Protein AF-A0A376G3B7-F1 (afdb_monomer_lite)

Secondary structure (DSSP, 8-state):
--HHHHHHHHHHHHHHHHHHHHHHHHHHHHHHH--S---HHHHHHHHHHHHHHHHHHHHHHHHHHHHHHHHHHHHT-

Structure (mmCIF, N/CA/C/O backbone):
data_AF-A0A376G3B7-F1
#
_entry.id   AF-A0A376G3B7-F1
#
loop_
_atom_site.group_PDB
_atom_site.id
_atom_site.type_symbol
_atom_site.label_atom_id
_atom_site.label_alt_id
_atom_site.label_comp_id
_atom_site.label_asym_id
_atom_site.label_entity_id
_atom_site.label_seq_id
_atom_site.pdbx_PDB_ins_code
_atom_site.Cartn_x
_atom_site.Cartn_y
_atom_site.Cartn_z
_atom_site.occupancy
_atom_site.B_iso_or_equiv
_atom_site.auth_seq_id
_atom_site.auth_comp_id
_atom_site.auth_asym_id
_atom_site.auth_atom_id
_atom_site.pdbx_PDB_model_num
ATOM 1 N N . MET A 1 1 ? -29.019 2.280 6.479 1.00 51.44 1 MET A N 1
ATOM 2 C CA . MET A 1 1 ? -27.787 1.451 6.506 1.00 51.44 1 MET A CA 1
ATOM 3 C C . MET A 1 1 ? -27.314 1.286 7.951 1.00 51.44 1 MET A C 1
ATOM 5 O O . MET A 1 1 ? -27.083 2.284 8.619 1.00 51.44 1 MET A O 1
ATOM 9 N N . SER A 1 2 ? -27.216 0.058 8.472 1.00 55.25 2 SER A N 1
ATOM 10 C CA . SER A 1 2 ? -26.819 -0.182 9.873 1.00 55.25 2 SER A CA 1
ATOM 11 C C . SER A 1 2 ? -25.361 0.229 10.121 1.00 55.25 2 SER A C 1
ATOM 13 O O . SER A 1 2 ? -24.472 -0.185 9.376 1.00 55.25 2 SER A O 1
ATOM 15 N N . LYS A 1 3 ? -25.084 0.964 11.213 1.00 61.00 3 LYS A N 1
ATOM 16 C CA . LYS A 1 3 ? -23.723 1.356 11.658 1.00 61.00 3 LYS A CA 1
ATOM 17 C C . LYS A 1 3 ? -22.749 0.165 11.748 1.00 61.00 3 LYS A C 1
ATOM 19 O O . LYS A 1 3 ? -21.539 0.343 11.675 1.00 61.00 3 LYS A O 1
ATOM 24 N N . LYS A 1 4 ? -23.258 -1.067 11.917 1.00 62.75 4 LYS A N 1
ATOM 25 C CA . LYS A 1 4 ? -22.457 -2.310 11.915 1.00 62.75 4 LYS A CA 1
ATOM 26 C C . LYS A 1 4 ? -21.916 -2.655 10.520 1.00 62.75 4 LYS A C 1
ATOM 28 O O . LYS A 1 4 ? -20.783 -3.108 10.413 1.00 62.75 4 LYS A O 1
ATOM 33 N N . SER A 1 5 ? -22.705 -2.404 9.476 1.00 70.12 5 SER A N 1
ATOM 34 C CA . SER A 1 5 ? -22.332 -2.676 8.085 1.00 70.12 5 SER A CA 1
ATOM 35 C C . SER A 1 5 ? -21.230 -1.733 7.607 1.00 70.12 5 SER A C 1
ATOM 37 O O . SER A 1 5 ? -20.279 -2.184 6.985 1.00 70.12 5 SER A O 1
ATOM 39 N N . ILE A 1 6 ? -21.322 -0.446 7.961 1.00 76.44 6 ILE A N 1
ATOM 40 C CA . ILE A 1 6 ? -20.357 0.587 7.547 1.00 76.44 6 ILE A CA 1
ATOM 41 C C . ILE A 1 6 ? -18.956 0.292 8.106 1.00 76.44 6 ILE A C 1
ATOM 43 O O . ILE A 1 6 ? -17.977 0.358 7.369 1.00 76.44 6 ILE A O 1
ATOM 47 N N . ASN A 1 7 ? -18.857 -0.112 9.378 1.00 76.38 7 ASN A N 1
ATOM 48 C CA . ASN A 1 7 ? -17.569 -0.443 9.995 1.00 76.38 7 ASN A CA 1
ATOM 49 C C . ASN A 1 7 ? -16.909 -1.682 9.365 1.00 76.38 7 ASN A C 1
ATOM 51 O O . ASN A 1 7 ? -15.702 -1.704 9.144 1.00 76.38 7 ASN A O 1
ATOM 55 N N . ASN A 1 8 ? -17.700 -2.712 9.044 1.00 80.19 8 ASN A N 1
ATOM 56 C CA . ASN A 1 8 ? -17.173 -3.913 8.394 1.00 80.19 8 ASN A CA 1
ATOM 57 C C . ASN A 1 8 ? -16.681 -3.614 6.969 1.00 80.19 8 ASN A C 1
ATOM 59 O O . ASN A 1 8 ? -15.661 -4.150 6.547 1.00 80.19 8 ASN A O 1
ATOM 63 N N . THR A 1 9 ? -17.377 -2.733 6.244 1.00 85.31 9 THR A N 1
ATOM 64 C CA . THR A 1 9 ? -16.927 -2.256 4.932 1.00 85.31 9 THR A CA 1
ATOM 65 C C . THR A 1 9 ? -15.632 -1.459 5.053 1.00 85.31 9 THR A C 1
ATOM 67 O O . THR A 1 9 ? -14.682 -1.785 4.358 1.00 85.31 9 THR A O 1
ATOM 70 N N . LEU A 1 10 ? -15.544 -0.494 5.976 1.00 84.50 10 LEU A N 1
ATOM 71 C CA . LEU A 1 10 ? -14.325 0.297 6.209 1.00 84.50 10 LEU A CA 1
ATOM 72 C C . LEU A 1 10 ? -13.107 -0.573 6.539 1.00 84.50 10 LEU A C 1
ATOM 74 O O . LEU A 1 10 ? -12.029 -0.356 5.992 1.00 84.50 10 LEU A O 1
ATOM 78 N N . PHE A 1 11 ? -13.287 -1.587 7.385 1.00 87.12 11 PHE A N 1
ATOM 79 C CA . PHE A 1 11 ? -12.221 -2.526 7.729 1.00 87.12 11 PHE A CA 1
ATOM 80 C C . PHE A 1 11 ? -11.742 -3.324 6.507 1.00 87.12 11 PHE A C 1
ATOM 82 O O . PHE A 1 11 ? -10.540 -3.426 6.263 1.00 87.12 11 PHE A O 1
ATOM 89 N N . LYS A 1 12 ? -12.678 -3.834 5.691 1.00 89.19 12 LYS A N 1
ATOM 90 C CA . LYS A 1 12 ? -12.358 -4.517 4.427 1.00 89.19 12 LYS A CA 1
ATOM 91 C C . LYS A 1 12 ? -11.674 -3.583 3.426 1.00 89.19 12 LYS A C 1
ATOM 93 O O . LYS A 1 12 ? -10.732 -4.011 2.769 1.00 89.19 12 LYS A O 1
ATOM 98 N N . THR A 1 13 ? -12.098 -2.322 3.338 1.00 90.19 13 THR A N 1
ATOM 99 C CA . THR A 1 13 ? -11.470 -1.310 2.476 1.00 90.19 13 THR A CA 1
ATOM 100 C C . THR A 1 13 ? -10.035 -1.021 2.907 1.00 90.19 13 THR A C 1
ATOM 102 O O . THR A 1 13 ? -9.156 -0.978 2.053 1.00 90.19 13 THR A O 1
ATOM 105 N N . GLY A 1 14 ? -9.769 -0.880 4.211 1.00 89.50 14 GLY A N 1
ATOM 106 C CA . GLY A 1 14 ? -8.410 -0.688 4.731 1.00 89.50 14 GLY A CA 1
ATOM 107 C C . GLY A 1 14 ? -7.481 -1.852 4.376 1.00 89.50 14 GLY A C 1
ATOM 108 O O . GLY A 1 14 ? -6.408 -1.633 3.822 1.00 89.50 14 GLY A O 1
ATOM 109 N N . ILE A 1 15 ? -7.931 -3.094 4.599 1.00 91.69 15 ILE A N 1
ATOM 110 C CA . ILE A 1 15 ? -7.180 -4.298 4.197 1.00 91.69 15 ILE A CA 1
ATOM 111 C C . ILE A 1 15 ? -6.961 -4.320 2.681 1.00 91.69 15 ILE A C 1
ATOM 113 O O . ILE A 1 15 ? -5.843 -4.550 2.232 1.00 91.69 15 ILE A O 1
ATOM 117 N N . GLY A 1 16 ? -8.001 -4.037 1.894 1.00 93.44 16 GLY A N 1
ATOM 118 C CA . GLY A 1 16 ? -7.914 -4.007 0.435 1.00 93.44 16 GLY A CA 1
ATOM 119 C C . GLY A 1 16 ? -6.894 -2.990 -0.080 1.00 93.44 16 GLY A C 1
ATOM 120 O O . GLY A 1 16 ? -6.114 -3.314 -0.969 1.00 93.44 16 GLY A O 1
ATOM 121 N N . LEU A 1 17 ? -6.847 -1.791 0.509 1.00 93.06 17 LEU A N 1
ATOM 122 C CA . LEU A 1 17 ? -5.868 -0.756 0.160 1.00 93.06 17 LEU A CA 1
ATOM 123 C C . LEU A 1 17 ? -4.435 -1.167 0.512 1.00 93.06 17 LEU A C 1
ATOM 125 O O . LEU A 1 17 ? -3.523 -0.934 -0.279 1.00 93.06 17 LEU A O 1
ATOM 129 N N . ILE A 1 18 ? -4.236 -1.815 1.662 1.00 93.38 18 ILE A N 1
ATOM 130 C CA . ILE A 1 18 ? -2.924 -2.341 2.059 1.00 93.38 18 ILE A CA 1
ATOM 131 C C . ILE A 1 18 ? -2.479 -3.438 1.083 1.00 93.38 18 ILE A C 1
ATOM 133 O O . ILE A 1 18 ? -1.365 -3.383 0.566 1.00 93.38 18 ILE A O 1
ATOM 137 N N . SER A 1 19 ? -3.353 -4.400 0.770 1.00 94.06 19 SER A N 1
ATOM 138 C CA . SER A 1 19 ? -3.061 -5.452 -0.211 1.00 94.06 19 SER A CA 1
ATOM 139 C C . SER A 1 19 ? -2.758 -4.880 -1.598 1.00 94.06 19 SER A C 1
ATOM 141 O O . SER A 1 19 ? -1.820 -5.329 -2.253 1.00 94.06 19 SER A O 1
ATOM 143 N N . LEU A 1 20 ? -3.506 -3.863 -2.035 1.00 93.62 20 LEU A N 1
ATOM 144 C CA . LEU A 1 20 ? -3.264 -3.182 -3.305 1.00 93.62 20 LEU A CA 1
ATOM 145 C C . LEU A 1 20 ? -1.896 -2.489 -3.325 1.00 93.62 20 LEU A C 1
ATOM 147 O O . LEU A 1 20 ? -1.169 -2.620 -4.305 1.00 93.62 20 LEU A O 1
ATOM 151 N N . SER A 1 21 ? -1.516 -1.806 -2.242 1.00 93.88 21 SER A N 1
ATOM 152 C CA . SER A 1 21 ? -0.193 -1.183 -2.117 1.00 93.88 21 SER A CA 1
ATOM 153 C C . SER A 1 21 ? 0.939 -2.214 -2.223 1.00 93.88 21 SER A C 1
ATOM 155 O O . SER A 1 21 ? 1.905 -1.990 -2.953 1.00 93.88 21 SER A O 1
ATOM 157 N N . ILE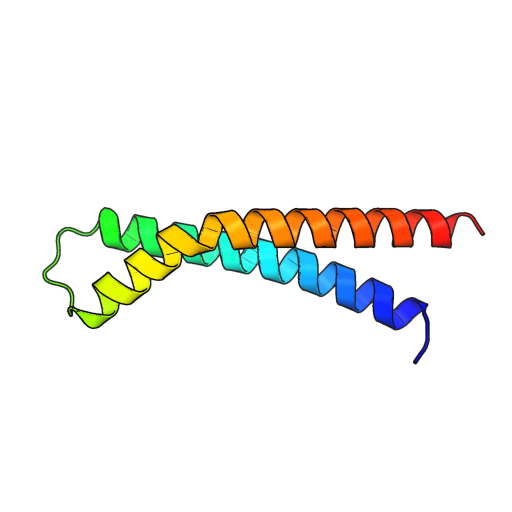 A 1 22 ? 0.790 -3.382 -1.585 1.00 93.81 22 ILE A N 1
ATOM 158 C CA . ILE A 1 22 ? 1.762 -4.483 -1.688 1.00 93.81 22 ILE A CA 1
ATOM 159 C C . ILE A 1 22 ? 1.890 -4.962 -3.141 1.00 93.81 22 ILE A C 1
ATOM 161 O O . ILE A 1 22 ? 3.005 -5.134 -3.632 1.00 93.81 22 ILE A O 1
ATOM 165 N N . LEU A 1 23 ? 0.775 -5.132 -3.859 1.00 94.88 23 LEU A N 1
ATOM 166 C CA . LEU A 1 23 ? 0.804 -5.520 -5.274 1.00 94.88 23 LEU A CA 1
ATOM 167 C C . LEU A 1 23 ? 1.489 -4.463 -6.148 1.00 94.88 23 LEU A C 1
ATOM 169 O O . LEU A 1 23 ? 2.301 -4.815 -7.001 1.00 94.88 23 LEU A O 1
ATOM 173 N N . MET A 1 24 ? 1.205 -3.178 -5.918 1.00 93.00 24 MET A N 1
ATOM 174 C CA . MET A 1 24 ? 1.857 -2.075 -6.632 1.00 93.00 24 MET A CA 1
ATOM 175 C C . MET A 1 24 ? 3.369 -2.066 -6.392 1.00 93.00 24 MET A C 1
ATOM 177 O O . MET A 1 24 ? 4.135 -1.865 -7.332 1.00 93.00 24 MET A O 1
ATOM 181 N N . PHE A 1 25 ? 3.799 -2.333 -5.159 1.00 93.00 25 PHE A N 1
ATOM 182 C CA . PHE A 1 25 ? 5.211 -2.411 -4.803 1.00 93.00 25 PHE A CA 1
ATOM 183 C C . PHE A 1 25 ? 5.920 -3.591 -5.471 1.00 93.00 25 PHE A C 1
ATOM 185 O O . PHE A 1 25 ? 6.966 -3.408 -6.092 1.00 93.00 25 PHE A O 1
ATOM 192 N N . ILE A 1 26 ? 5.326 -4.788 -5.408 1.00 93.62 26 ILE A N 1
ATOM 193 C CA . ILE A 1 26 ? 5.869 -5.988 -6.061 1.00 93.62 26 ILE A CA 1
ATOM 194 C C . ILE A 1 26 ? 5.979 -5.761 -7.570 1.00 93.62 26 ILE A C 1
ATOM 196 O O . ILE A 1 26 ? 7.016 -6.060 -8.156 1.00 93.62 26 ILE A O 1
ATOM 200 N N . TYR A 1 27 ? 4.942 -5.197 -8.193 1.00 91.94 27 TYR A N 1
ATOM 201 C CA . TYR A 1 27 ? 4.947 -4.893 -9.622 1.00 91.94 27 TYR A CA 1
ATOM 202 C C . TYR A 1 27 ? 6.054 -3.898 -9.996 1.00 91.94 27 TYR A C 1
ATOM 204 O O . TYR A 1 27 ? 6.789 -4.119 -10.959 1.00 91.94 27 TYR A O 1
ATOM 212 N N . ALA A 1 28 ? 6.210 -2.826 -9.217 1.00 89.94 28 ALA A N 1
ATOM 213 C CA . ALA A 1 28 ? 7.246 -1.828 -9.448 1.00 89.94 28 ALA A CA 1
ATOM 214 C C . ALA A 1 28 ? 8.662 -2.422 -9.314 1.00 89.94 28 ALA A C 1
ATOM 216 O O . ALA A 1 28 ? 9.507 -2.187 -10.176 1.00 89.94 28 ALA A O 1
ATOM 217 N N . ILE A 1 29 ? 8.908 -3.252 -8.291 1.00 90.69 29 ILE A N 1
ATOM 218 C CA . ILE A 1 29 ? 10.188 -3.959 -8.118 1.00 90.69 29 ILE A CA 1
ATOM 219 C C . ILE A 1 29 ? 10.434 -4.949 -9.256 1.00 90.69 29 ILE A C 1
ATOM 221 O O . ILE A 1 29 ? 11.548 -5.012 -9.772 1.00 90.69 29 ILE A O 1
ATOM 225 N N . ALA A 1 30 ? 9.417 -5.715 -9.655 1.00 90.62 30 ALA A N 1
ATOM 226 C CA . ALA A 1 30 ? 9.535 -6.686 -10.736 1.00 90.62 30 ALA A CA 1
ATOM 227 C C . ALA A 1 30 ? 9.953 -5.998 -12.042 1.00 90.62 30 ALA A C 1
ATOM 229 O O . ALA A 1 30 ? 10.911 -6.436 -12.675 1.00 90.62 30 ALA A O 1
ATOM 230 N N . MET A 1 31 ? 9.310 -4.875 -12.377 1.00 88.94 31 MET A N 1
ATOM 231 C CA . MET A 1 31 ? 9.663 -4.055 -13.540 1.00 88.94 31 MET A CA 1
ATOM 232 C C . MET A 1 31 ? 11.071 -3.454 -13.438 1.00 88.94 31 MET A C 1
ATOM 234 O O . MET A 1 31 ? 11.784 -3.422 -14.437 1.00 88.94 31 MET A O 1
ATOM 238 N N . PHE A 1 32 ? 11.503 -3.023 -12.248 1.00 84.31 32 PHE A N 1
A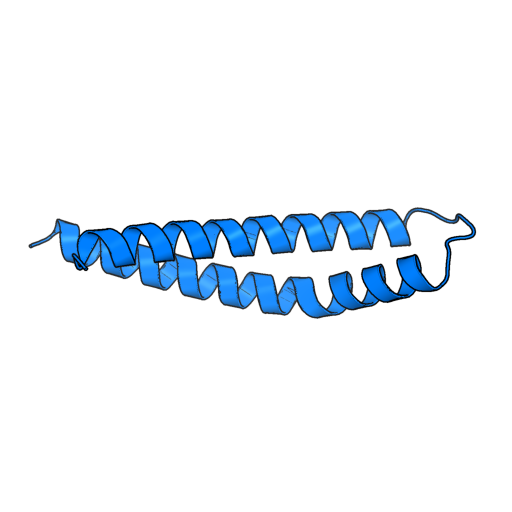TOM 239 C CA . PHE A 1 32 ? 12.851 -2.480 -12.034 1.00 84.31 32 PHE A CA 1
ATOM 240 C C . PHE A 1 32 ? 13.948 -3.555 -12.123 1.00 84.31 32 PHE A C 1
ATOM 242 O O . PHE A 1 32 ? 15.046 -3.306 -12.618 1.00 84.31 32 PHE A O 1
ATOM 249 N N . SER A 1 33 ? 13.657 -4.766 -11.643 1.00 86.06 33 SER A N 1
ATOM 250 C CA . SER A 1 33 ? 14.575 -5.908 -11.686 1.00 86.06 33 SER A CA 1
ATOM 251 C C . SER A 1 33 ? 14.694 -6.487 -13.094 1.00 86.06 33 SER A C 1
ATOM 253 O O . SER A 1 33 ? 15.765 -6.933 -13.516 1.00 86.06 33 SER A O 1
ATOM 255 N N . SER A 1 34 ? 13.606 -6.446 -13.855 1.00 83.56 34 SER A N 1
ATOM 256 C CA . SER A 1 34 ? 13.592 -6.940 -15.213 1.00 83.56 34 SER A CA 1
ATOM 257 C C . SER A 1 34 ? 14.281 -5.962 -16.174 1.00 83.56 34 SER A C 1
ATOM 259 O O . SER A 1 34 ? 13.785 -4.876 -16.446 1.00 83.56 34 SER A O 1
ATOM 261 N N . ARG A 1 35 ? 15.434 -6.349 -16.732 1.00 70.88 35 ARG A N 1
ATOM 262 C CA . ARG A 1 35 ? 16.224 -5.532 -17.683 1.00 70.88 35 ARG A CA 1
ATOM 263 C C . ARG A 1 35 ? 15.760 -5.645 -19.147 1.00 70.88 35 ARG A C 1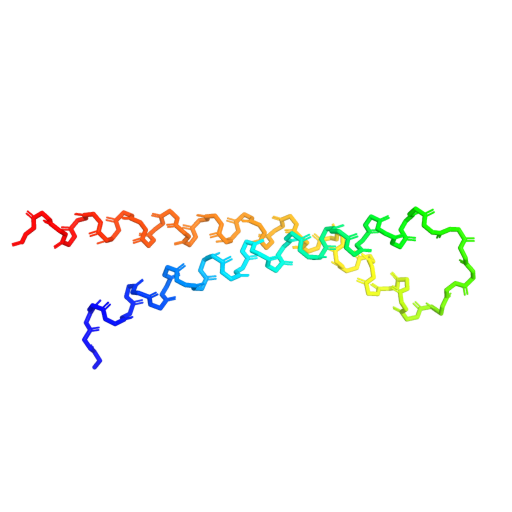
ATOM 265 O O . ARG A 1 35 ? 16.540 -5.421 -20.068 1.00 70.88 35 ARG A O 1
ATOM 272 N N . GLY A 1 36 ? 14.516 -6.061 -19.368 1.00 72.50 36 GLY A N 1
ATOM 273 C CA . GLY A 1 36 ? 13.935 -6.246 -20.698 1.00 72.50 36 GLY A CA 1
ATOM 274 C C . GLY A 1 36 ? 13.580 -4.931 -21.398 1.00 72.50 36 GLY A C 1
ATOM 275 O O . GLY A 1 36 ? 13.446 -3.881 -20.773 1.00 72.50 36 GLY A O 1
ATOM 276 N N . ASN A 1 37 ? 13.389 -4.994 -22.718 1.00 79.44 37 ASN A N 1
ATOM 277 C CA . ASN A 1 37 ? 12.875 -3.870 -23.497 1.00 79.44 37 ASN A CA 1
ATOM 278 C C . ASN A 1 37 ? 11.346 -3.801 -23.347 1.00 79.44 37 ASN A C 1
ATOM 280 O O . ASN A 1 37 ? 10.600 -4.406 -24.118 1.00 79.44 37 ASN A O 1
ATOM 284 N N . TYR A 1 38 ? 10.882 -3.128 -22.295 1.00 83.12 38 TYR A N 1
ATOM 285 C CA . TYR A 1 38 ? 9.459 -2.979 -22.006 1.00 83.12 38 TYR A CA 1
ATOM 286 C C . TYR A 1 38 ? 8.830 -1.845 -22.806 1.00 83.12 38 TYR A C 1
ATOM 288 O O . TYR A 1 38 ? 9.447 -0.819 -23.089 1.00 83.12 38 TYR A O 1
ATOM 296 N N . ASN A 1 39 ? 7.547 -2.009 -23.127 1.00 87.12 39 ASN A N 1
ATOM 297 C CA . ASN A 1 39 ? 6.774 -0.946 -23.751 1.00 87.12 39 ASN A CA 1
ATOM 298 C C . ASN A 1 39 ? 6.751 0.297 -22.838 1.00 87.12 39 ASN A C 1
ATOM 300 O O . ASN A 1 39 ? 6.588 0.179 -21.621 1.00 87.12 39 ASN A O 1
ATOM 304 N N . LYS A 1 40 ? 6.835 1.497 -23.427 1.00 87.38 40 LYS A N 1
ATOM 305 C CA . LYS A 1 40 ? 6.831 2.787 -22.709 1.00 87.38 40 LYS A CA 1
ATOM 306 C C . LYS A 1 40 ? 5.638 2.933 -21.758 1.00 87.38 40 LYS A C 1
ATOM 308 O O . LYS A 1 40 ? 5.759 3.561 -20.711 1.00 87.38 40 LYS A O 1
ATOM 313 N N . PHE A 1 41 ? 4.498 2.332 -22.104 1.00 88.06 41 PHE A N 1
ATOM 314 C CA . PHE A 1 41 ? 3.327 2.279 -21.228 1.00 88.06 41 PHE A CA 1
ATOM 315 C C . PHE A 1 41 ? 3.603 1.509 -19.932 1.00 88.06 41 PHE A C 1
ATOM 317 O O . PHE A 1 41 ? 3.332 2.031 -18.857 1.00 88.06 41 PHE A O 1
ATOM 324 N N . ALA A 1 42 ? 4.186 0.311 -20.010 1.00 88.06 42 ALA A N 1
ATOM 325 C CA . ALA A 1 42 ? 4.465 -0.510 -18.832 1.00 88.06 42 ALA A CA 1
ATOM 326 C C . ALA A 1 42 ? 5.433 0.192 -17.865 1.00 88.06 42 ALA A C 1
ATOM 328 O O . ALA A 1 42 ? 5.222 0.152 -16.654 1.00 88.06 42 ALA A O 1
ATOM 329 N N . ILE A 1 43 ? 6.431 0.898 -18.410 1.00 88.62 43 ILE A N 1
ATOM 330 C CA . ILE A 1 43 ? 7.379 1.712 -17.636 1.00 88.62 43 ILE A CA 1
ATOM 33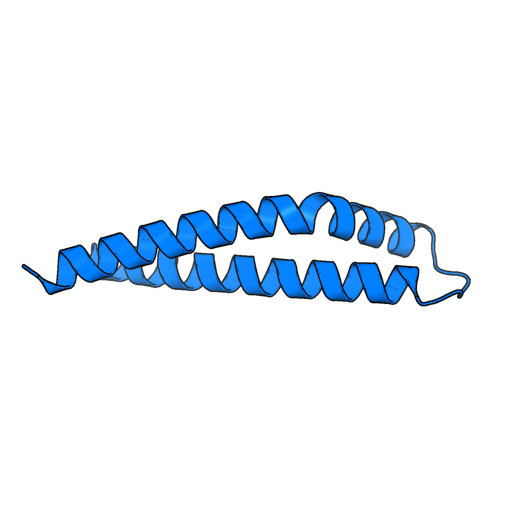1 C C . ILE A 1 43 ? 6.638 2.832 -16.891 1.00 88.62 43 ILE A C 1
ATOM 333 O O . ILE A 1 43 ? 6.752 2.925 -15.671 1.00 88.62 43 ILE A O 1
ATOM 337 N N . LYS A 1 44 ? 5.789 3.611 -17.578 1.00 91.31 44 LYS A N 1
ATOM 338 C CA . LYS A 1 44 ? 4.993 4.672 -16.934 1.00 91.31 44 LYS A CA 1
ATOM 339 C C . LYS A 1 44 ? 4.054 4.145 -15.846 1.00 91.31 44 LYS A C 1
ATOM 341 O O . LYS A 1 44 ? 3.946 4.765 -14.793 1.00 91.31 44 LYS A O 1
ATOM 346 N N . ILE A 1 45 ? 3.387 3.006 -16.068 1.00 91.00 45 ILE A N 1
ATOM 347 C CA . ILE A 1 45 ? 2.568 2.373 -15.020 1.00 91.00 45 ILE A CA 1
ATOM 348 C C . ILE A 1 45 ? 3.448 2.013 -13.815 1.00 91.00 45 ILE A C 1
ATOM 350 O O . ILE A 1 45 ? 3.045 2.265 -12.685 1.00 91.00 45 ILE A O 1
ATOM 354 N N . SER A 1 46 ? 4.646 1.462 -14.035 1.00 90.25 46 SER A N 1
ATOM 355 C CA . SER A 1 46 ? 5.542 1.077 -12.938 1.00 90.25 46 SER A CA 1
ATOM 356 C C . SER A 1 46 ? 6.031 2.274 -12.115 1.00 90.25 46 SER A C 1
ATOM 358 O O . SER A 1 46 ? 6.049 2.193 -10.889 1.00 90.25 46 SER A O 1
ATOM 360 N N . GLU A 1 47 ? 6.322 3.409 -12.758 1.00 90.50 47 GLU A N 1
ATOM 361 C CA . GLU A 1 47 ? 6.674 4.663 -12.079 1.00 90.50 47 GLU A CA 1
ATOM 362 C C . GLU A 1 47 ? 5.510 5.183 -11.230 1.00 90.50 47 GLU A C 1
ATOM 364 O O . GLU A 1 47 ? 5.695 5.522 -10.063 1.00 90.50 47 GLU A O 1
ATOM 369 N N . ILE A 1 48 ? 4.288 5.175 -11.775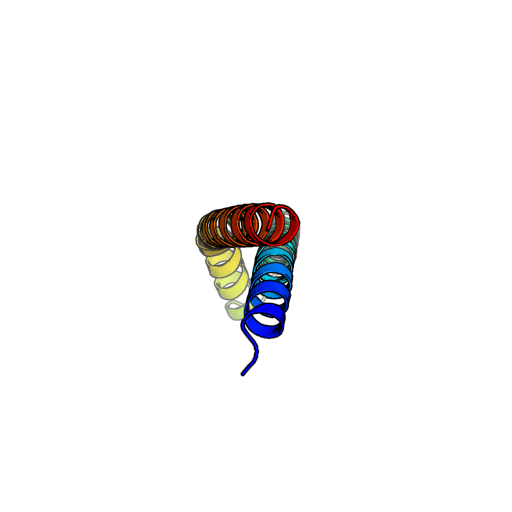 1.00 91.94 48 ILE A N 1
ATOM 370 C CA . ILE A 1 48 ? 3.072 5.532 -11.029 1.00 91.94 48 ILE A CA 1
ATOM 371 C C . ILE A 1 48 ? 2.905 4.589 -9.834 1.00 91.94 48 ILE A C 1
ATOM 373 O O . ILE A 1 48 ? 2.672 5.045 -8.717 1.00 91.94 48 ILE A O 1
ATOM 377 N N . CYS A 1 49 ? 3.079 3.281 -10.027 1.00 92.06 49 CYS A N 1
ATOM 378 C CA . CYS A 1 49 ? 3.021 2.322 -8.931 1.00 92.06 49 CYS A CA 1
ATOM 379 C C . CYS A 1 49 ? 4.043 2.648 -7.830 1.00 92.06 49 CYS A C 1
ATOM 381 O O . CYS A 1 49 ? 3.676 2.647 -6.659 1.00 92.06 49 CYS A O 1
ATOM 383 N N . LEU A 1 50 ? 5.279 3.002 -8.187 1.00 90.19 50 LEU A N 1
ATOM 384 C CA . LEU A 1 50 ? 6.357 3.320 -7.243 1.00 90.19 50 LEU A CA 1
ATOM 385 C C . LEU A 1 50 ? 6.182 4.685 -6.551 1.00 90.19 50 LEU A C 1
ATOM 387 O O . LEU A 1 50 ? 6.632 4.866 -5.425 1.00 90.19 50 LEU A O 1
ATOM 391 N N . VAL A 1 51 ? 5.490 5.645 -7.163 1.00 92.50 51 VAL A N 1
ATOM 392 C CA . VAL A 1 51 ? 5.162 6.922 -6.504 1.00 92.50 51 VAL A CA 1
ATOM 393 C C . VAL A 1 51 ? 3.956 6.768 -5.575 1.00 92.50 51 VAL A C 1
ATOM 395 O O . VAL A 1 51 ? 3.967 7.264 -4.450 1.00 92.50 51 VAL A O 1
ATOM 398 N N . PHE A 1 52 ? 2.915 6.058 -6.015 1.00 91.94 52 PHE A N 1
ATOM 399 C CA . PHE A 1 52 ? 1.646 5.981 -5.292 1.00 91.94 52 PHE A CA 1
ATOM 400 C C . PHE A 1 52 ? 1.564 4.849 -4.262 1.00 91.94 52 PHE A C 1
ATOM 402 O O . PHE A 1 52 ? 0.730 4.947 -3.361 1.00 91.94 52 PHE A O 1
ATOM 409 N N . TRP A 1 53 ? 2.408 3.809 -4.319 1.00 92.94 53 TRP A N 1
ATOM 410 C CA . TRP A 1 53 ? 2.325 2.701 -3.352 1.00 92.94 53 TRP A CA 1
ATOM 411 C C . TRP A 1 53 ? 2.446 3.182 -1.900 1.00 92.94 53 TRP A C 1
ATOM 413 O O . TRP A 1 53 ? 1.659 2.748 -1.062 1.00 92.94 53 TRP A O 1
ATOM 423 N N . PHE A 1 54 ? 3.381 4.094 -1.605 1.00 89.94 54 PHE A N 1
ATOM 424 C CA . PHE A 1 54 ? 3.676 4.544 -0.246 1.00 89.94 54 PHE A CA 1
ATOM 425 C C . PHE A 1 54 ? 2.566 5.445 0.326 1.00 89.94 54 PHE A C 1
ATOM 427 O O . PHE A 1 54 ? 2.070 5.143 1.413 1.00 89.94 54 PHE A O 1
ATOM 434 N N . PRO A 1 55 ? 2.064 6.469 -0.398 1.00 92.94 55 PRO A N 1
ATOM 435 C CA . PRO A 1 55 ? 0.860 7.193 0.012 1.00 92.94 55 PRO A CA 1
ATOM 436 C C . PRO A 1 55 ? -0.357 6.281 0.220 1.00 92.94 55 PRO A C 1
ATOM 438 O O . PRO A 1 55 ? -1.061 6.417 1.220 1.00 92.94 55 PRO A O 1
ATOM 441 N N . ILE A 1 56 ? -0.594 5.323 -0.686 1.00 92.44 56 ILE A N 1
ATOM 442 C CA . ILE A 1 56 ? -1.719 4.379 -0.577 1.00 92.44 56 ILE A CA 1
ATOM 443 C C . ILE A 1 56 ? -1.556 3.476 0.651 1.00 92.44 56 ILE A C 1
ATOM 445 O O . ILE A 1 56 ? -2.539 3.227 1.350 1.00 92.44 56 ILE A O 1
ATOM 449 N N . LEU A 1 57 ? -0.331 3.036 0.958 1.00 92.31 57 LEU A N 1
ATOM 450 C CA . LEU A 1 57 ? -0.024 2.260 2.162 1.00 92.31 57 LEU A CA 1
ATOM 451 C C . LEU A 1 57 ? -0.401 3.045 3.422 1.00 92.31 57 LEU A C 1
ATOM 453 O O . LEU A 1 57 ? -1.113 2.528 4.280 1.00 92.31 57 LEU A O 1
ATOM 457 N N . ILE A 1 58 ? 0.044 4.302 3.512 1.00 93.56 58 ILE A N 1
ATOM 458 C CA . ILE A 1 58 ? -0.225 5.178 4.658 1.00 93.56 58 ILE A CA 1
ATOM 459 C C . ILE A 1 58 ? -1.734 5.353 4.846 1.00 93.56 58 ILE A C 1
ATOM 461 O O . ILE A 1 58 ? -2.248 5.143 5.944 1.00 93.56 58 ILE A O 1
ATOM 465 N N . ILE A 1 59 ? -2.461 5.679 3.774 1.00 94.12 59 ILE A N 1
ATOM 466 C CA . ILE A 1 59 ? -3.919 5.851 3.817 1.00 94.12 59 ILE A CA 1
ATOM 467 C C . ILE A 1 59 ? -4.606 4.543 4.237 1.00 94.12 59 ILE A C 1
ATOM 469 O O . ILE A 1 59 ? -5.498 4.560 5.086 1.00 94.12 59 ILE A O 1
ATOM 473 N N . GLY A 1 60 ? -4.170 3.405 3.692 1.00 91.81 60 GLY A N 1
ATOM 474 C CA . GLY A 1 60 ? -4.684 2.083 4.047 1.00 91.81 60 GLY A CA 1
ATOM 475 C C . GLY A 1 60 ? -4.496 1.758 5.531 1.00 91.81 60 GLY A C 1
ATOM 476 O O . GLY A 1 60 ? -5.451 1.344 6.191 1.00 91.81 60 GLY A O 1
ATOM 477 N N . ILE A 1 61 ? -3.305 2.019 6.079 1.00 93.00 61 ILE A N 1
ATOM 478 C CA . ILE A 1 61 ? -2.992 1.838 7.504 1.00 93.00 61 ILE A CA 1
ATOM 479 C C . ILE A 1 61 ? -3.865 2.750 8.372 1.00 93.00 61 ILE A C 1
ATOM 481 O O . ILE A 1 61 ? -4.458 2.280 9.342 1.00 93.00 61 ILE A O 1
ATOM 485 N N . ILE A 1 62 ? -4.005 4.030 8.016 1.00 93.69 62 ILE A N 1
ATOM 486 C CA . ILE A 1 62 ? -4.839 4.982 8.765 1.00 93.69 62 ILE A CA 1
ATOM 487 C C . ILE A 1 62 ? -6.296 4.504 8.806 1.00 93.69 62 ILE A C 1
ATOM 489 O O . ILE A 1 62 ? -6.892 4.427 9.882 1.00 93.69 62 ILE A O 1
ATOM 493 N N . ILE A 1 63 ? -6.863 4.122 7.659 1.00 91.19 63 ILE A N 1
ATOM 494 C CA . ILE A 1 63 ? -8.238 3.607 7.574 1.00 91.19 63 ILE A CA 1
ATOM 495 C C . ILE A 1 63 ? -8.389 2.329 8.405 1.00 91.19 63 ILE A C 1
ATOM 497 O O . ILE A 1 63 ? -9.380 2.173 9.122 1.00 91.19 63 ILE A O 1
ATOM 501 N N . PHE A 1 64 ? -7.405 1.432 8.351 1.00 91.00 64 PHE A N 1
ATOM 502 C CA . PHE A 1 64 ? -7.409 0.192 9.119 1.00 91.00 64 PHE A CA 1
ATOM 503 C C . PHE A 1 64 ? -7.383 0.439 10.635 1.00 91.00 64 PHE A C 1
ATOM 505 O O . PHE A 1 64 ? -8.152 -0.182 11.376 1.00 91.00 64 PHE A O 1
ATOM 512 N N . ILE A 1 65 ? -6.550 1.374 11.102 1.00 90.88 65 ILE A N 1
ATOM 513 C CA . ILE A 1 65 ? -6.477 1.772 12.514 1.00 90.88 65 ILE A CA 1
ATOM 514 C C . ILE A 1 65 ? -7.814 2.368 12.963 1.00 90.88 65 ILE A C 1
ATOM 516 O O . ILE A 1 65 ? -8.372 1.930 13.970 1.00 90.88 65 ILE A O 1
ATOM 520 N N . ILE A 1 66 ? -8.376 3.305 12.192 1.00 89.81 66 ILE A N 1
ATOM 521 C CA . ILE A 1 66 ? -9.670 3.932 12.502 1.00 89.81 66 ILE A CA 1
ATOM 522 C C . ILE A 1 66 ? -10.774 2.871 12.589 1.00 89.81 66 ILE A C 1
ATOM 524 O O . ILE A 1 66 ? -11.522 2.833 13.568 1.00 89.81 66 ILE A O 1
ATOM 528 N N . ALA A 1 67 ? -10.855 1.969 11.609 1.00 87.62 67 ALA A N 1
ATOM 529 C CA . ALA A 1 67 ? -11.846 0.895 11.596 1.00 87.62 67 ALA A CA 1
ATOM 530 C C . ALA A 1 67 ? -11.682 -0.062 12.794 1.00 87.62 67 ALA A C 1
ATOM 532 O O . ALA A 1 67 ? -12.672 -0.496 13.391 1.00 87.62 67 ALA A O 1
ATOM 533 N N . SER A 1 68 ? -10.442 -0.354 13.194 1.00 85.12 68 SER A N 1
ATOM 534 C CA . SER A 1 68 ? -10.137 -1.203 14.353 1.00 85.12 68 SER A CA 1
ATOM 535 C C . SER A 1 68 ? -10.553 -0.550 15.673 1.00 85.12 68 SER A C 1
ATOM 537 O O . SER A 1 68 ? -11.221 -1.185 16.492 1.00 85.12 68 SER A O 1
ATOM 539 N N . ILE A 1 69 ? -10.250 0.739 15.859 1.00 87.25 69 ILE A N 1
ATOM 540 C CA . ILE A 1 69 ? -10.663 1.509 17.044 1.00 87.25 69 ILE A CA 1
ATOM 541 C C . ILE A 1 69 ? -12.194 1.569 17.137 1.00 87.25 69 ILE A C 1
ATOM 543 O O . ILE A 1 69 ? -12.766 1.328 18.203 1.00 87.25 69 ILE A O 1
ATOM 547 N N . LEU A 1 70 ? -12.878 1.835 16.018 1.00 83.50 70 LEU A N 1
ATOM 548 C CA . LEU A 1 70 ? -14.343 1.865 15.957 1.00 83.50 70 LEU A CA 1
ATOM 549 C C . LEU A 1 70 ? -14.969 0.498 16.264 1.00 83.50 70 LEU A C 1
ATOM 551 O O . LEU A 1 70 ? -16.009 0.428 16.923 1.00 83.50 70 LEU A O 1
ATOM 555 N N . LYS A 1 71 ? -14.336 -0.596 15.821 1.00 76.69 71 LYS A N 1
ATOM 556 C CA . LYS A 1 71 ? -14.773 -1.963 16.131 1.00 76.69 71 LYS A CA 1
ATOM 557 C C . LYS A 1 71 ? -14.650 -2.265 17.626 1.00 76.69 71 LYS A C 1
ATOM 559 O O . LYS A 1 71 ? -15.612 -2.765 18.205 1.00 76.69 71 LYS A O 1
ATOM 564 N N . ASN A 1 72 ? -13.526 -1.906 18.247 1.00 73.75 72 ASN A N 1
ATOM 565 C CA . ASN A 1 72 ? -13.289 -2.135 19.675 1.00 73.75 72 ASN A CA 1
ATOM 566 C C . ASN A 1 72 ? -14.221 -1.295 20.560 1.00 73.75 72 ASN A C 1
ATOM 568 O O . ASN A 1 72 ? -14.824 -1.838 21.482 1.00 73.75 72 ASN A O 1
ATOM 572 N N . LYS A 1 73 ? -14.449 -0.012 20.236 1.00 67.81 73 LYS A N 1
ATOM 573 C CA . LYS A 1 73 ? -15.430 0.822 20.961 1.00 67.81 73 LYS A CA 1
ATOM 574 C C . LYS A 1 73 ? -16.854 0.273 20.888 1.00 67.81 73 LYS A C 1
ATOM 576 O O . LYS A 1 73 ? -17.613 0.420 21.838 1.00 67.81 73 LYS A O 1
ATOM 581 N N . LYS A 1 74 ? -17.230 -0.347 19.767 1.00 59.72 74 LYS A N 1
ATOM 582 C CA . LYS A 1 74 ? -18.557 -0.947 19.601 1.00 59.72 74 LYS A CA 1
ATOM 583 C C . LYS A 1 74 ? -18.723 -2.272 20.351 1.00 59.72 74 LYS A C 1
ATOM 585 O O . LYS A 1 74 ? -19.850 -2.643 20.627 1.00 59.72 74 LYS A O 1
ATOM 590 N N . SER A 1 75 ? -17.637 -2.986 20.639 1.00 55.12 75 SER A N 1
ATOM 591 C CA . SER A 1 75 ? -17.691 -4.253 21.379 1.00 55.12 75 SER A CA 1
ATOM 592 C C . SER A 1 75 ? -17.778 -4.068 22.898 1.00 55.12 75 SER A C 1
ATOM 594 O O . SER A 1 75 ? -17.986 -5.051 23.599 1.00 55.12 75 SER A O 1
ATOM 596 N N . SER A 1 76 ? -17.578 -2.842 23.394 1.00 50.12 76 SER A N 1
ATOM 597 C CA . SER A 1 76 ? -17.554 -2.493 24.821 1.00 50.12 76 SER A CA 1
ATOM 598 C C . SER A 1 76 ? -18.824 -1.770 25.313 1.00 50.12 76 SER A C 1
ATOM 600 O O . SER A 1 76 ? -18.862 -1.368 26.473 1.00 50.12 76 SER A O 1
ATOM 602 N N . ASN A 1 77 ? -19.829 -1.584 24.449 1.00 44.66 77 ASN A N 1
ATOM 603 C CA . ASN A 1 77 ? -21.187 -1.115 24.769 1.00 44.66 77 ASN A CA 1
ATOM 604 C C . ASN A 1 77 ? -22.178 -2.201 24.354 1.00 44.66 77 ASN A C 1
ATOM 606 O O . ASN A 1 77 ? -23.221 -2.330 25.021 1.00 44.66 77 ASN A O 1
#

pLDDT: mean 84.61, std 11.93, range [44.66, 94.88]

Radius of gyration: 16.99 Å; chains: 1; bounding box: 44×14×49 Å

Foldseek 3Di:
DDPVVVLVVLLVVLVVLQVVLVVLVVLLVVVVPDPDPDDPVSVVSSVVSVVVSVVSNVVSVVSNVVSVVVVVVVVVD

Sequence (77 aa):
MSKKSINNTLFK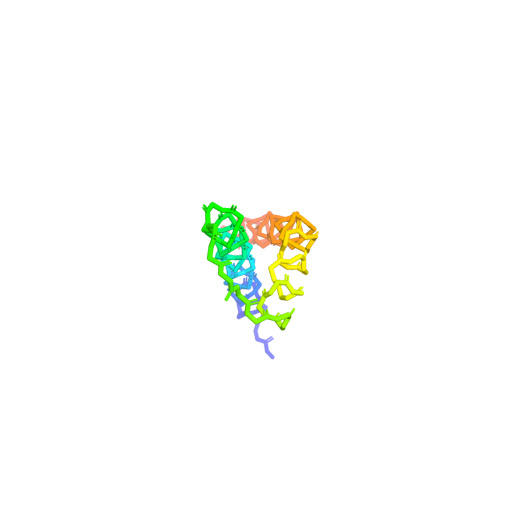TGIGLISLSILMFIYAIAMFSSRGNYNKFAIKISEICLVFWFPILIIGIIIFIIASILKNKKSSN

Organism: NCBI:txid343874